Protein AF-A0A7Y2FMT3-F1 (afdb_monomer)

Foldseek 3Di:
DDAAEDEPVPDDDDDPDDPDDPNNVRYDYDYDPDDDCVVVVVVVVVVPDPPADAPDPPGPPDDDDPVPDDDCVVVNVDDPDPVCVVVVVVVVVVVVVVD

Mean predicted aligned error: 14.93 Å

Structure (mmCIF, N/CA/C/O backbone):
data_AF-A0A7Y2FMT3-F1
#
_entry.id   AF-A0A7Y2FMT3-F1
#
loop_
_atom_site.group_PDB
_atom_site.id
_atom_site.type_symbol
_atom_site.label_atom_id
_atom_site.label_alt_id
_atom_site.label_comp_id
_atom_site.label_asym_id
_atom_site.label_entity_id
_atom_site.label_seq_id
_atom_site.pdbx_PDB_ins_code
_atom_site.Cartn_x
_atom_site.Cartn_y
_atom_site.Cartn_z
_atom_site.occupancy
_atom_site.B_iso_or_equiv
_atom_site.auth_seq_id
_atom_site.auth_comp_id
_atom_site.auth_asym_id
_atom_site.auth_atom_id
_atom_site.pdbx_PDB_model_num
ATOM 1 N N . LEU A 1 1 ? 2.446 -3.580 12.457 1.00 56.81 1 LEU A N 1
ATOM 2 C CA . LEU A 1 1 ? 1.246 -2.776 12.759 1.00 56.81 1 LEU A CA 1
ATOM 3 C C . LEU A 1 1 ? 0.292 -3.700 13.488 1.00 56.81 1 LEU A C 1
ATOM 5 O O . LEU A 1 1 ? -0.043 -4.732 12.928 1.00 56.81 1 LEU A O 1
ATOM 9 N N . THR A 1 2 ? -0.009 -3.418 14.751 1.00 64.62 2 THR A N 1
ATOM 10 C CA . THR A 1 2 ? -0.952 -4.203 15.556 1.00 64.62 2 THR A CA 1
ATOM 11 C C . THR A 1 2 ? -1.944 -3.201 16.118 1.00 64.62 2 THR A C 1
ATOM 13 O O . THR A 1 2 ? -1.558 -2.399 16.966 1.00 64.62 2 THR A O 1
ATOM 16 N N . ALA A 1 3 ? -3.176 -3.202 15.610 1.00 72.88 3 ALA A N 1
ATOM 17 C CA . ALA A 1 3 ? -4.239 -2.358 16.143 1.00 72.88 3 ALA A CA 1
ATOM 18 C C . ALA A 1 3 ? -4.652 -2.866 17.534 1.00 72.88 3 ALA A C 1
ATOM 20 O O . ALA A 1 3 ? -4.806 -4.074 17.744 1.00 72.88 3 ALA A O 1
ATOM 21 N N . LEU A 1 4 ? -4.801 -1.953 18.495 1.00 85.94 4 LEU A N 1
ATOM 22 C CA . LEU A 1 4 ? -5.291 -2.270 19.835 1.00 85.94 4 LEU A CA 1
ATOM 23 C C . LEU A 1 4 ? -6.809 -2.096 19.864 1.00 85.94 4 LEU A C 1
ATOM 25 O O . LEU A 1 4 ? -7.301 -1.007 19.604 1.00 85.94 4 LEU A O 1
ATOM 29 N N . PHE A 1 5 ? -7.554 -3.137 20.235 1.00 89.06 5 PHE A N 1
ATOM 30 C CA . PHE A 1 5 ? -9.012 -3.056 20.366 1.00 89.06 5 PHE A CA 1
ATOM 31 C C . PHE A 1 5 ? -9.423 -2.821 21.818 1.00 89.06 5 PHE A C 1
ATOM 33 O O . PHE A 1 5 ? -8.954 -3.513 22.724 1.00 89.06 5 PHE A O 1
ATOM 40 N N . SER A 1 6 ? -10.305 -1.851 22.056 1.00 90.44 6 SER A N 1
ATOM 41 C CA . SER A 1 6 ? -10.848 -1.536 23.383 1.00 90.44 6 SER A CA 1
ATOM 42 C C . SER A 1 6 ? -12.378 -1.448 23.373 1.00 90.44 6 SER A C 1
ATOM 44 O O . SER A 1 6 ? -12.967 -1.103 22.353 1.00 90.44 6 SER A O 1
ATOM 46 N N . PRO A 1 7 ? -13.062 -1.755 24.485 1.00 91.50 7 PRO A N 1
ATOM 47 C CA . PRO A 1 7 ? -14.510 -1.599 24.559 1.00 91.50 7 PRO A CA 1
ATOM 48 C C . PRO A 1 7 ? -14.941 -0.133 24.409 1.00 91.50 7 PRO A C 1
ATOM 50 O O . PRO A 1 7 ? -14.293 0.764 24.945 1.00 91.50 7 PRO A O 1
ATOM 53 N N . GLU A 1 8 ? -16.083 0.108 23.771 1.00 88.44 8 GLU A N 1
ATOM 54 C CA . GLU A 1 8 ? -16.610 1.451 23.477 1.00 88.44 8 GLU A CA 1
ATOM 55 C C . GLU A 1 8 ? -16.808 2.346 24.715 1.00 88.44 8 GLU A C 1
ATOM 57 O O . GLU A 1 8 ? -16.575 3.548 24.648 1.00 88.44 8 GLU A O 1
ATOM 62 N N . HIS A 1 9 ? -17.140 1.777 25.879 1.00 87.38 9 HIS A N 1
ATOM 63 C CA . HIS A 1 9 ? -17.281 2.535 27.133 1.00 87.38 9 HIS A CA 1
ATOM 64 C C . HIS A 1 9 ? -15.954 3.089 27.686 1.00 87.38 9 HIS A C 1
ATOM 66 O O . HIS A 1 9 ? -15.972 3.892 28.615 1.00 87.38 9 HIS A O 1
ATOM 72 N N . MET A 1 10 ? -14.807 2.637 27.164 1.00 85.62 10 MET A N 1
ATOM 73 C CA . MET A 1 10 ? -13.493 3.200 27.489 1.00 85.62 10 MET A CA 1
ATOM 74 C C . MET A 1 10 ? -13.117 4.360 26.566 1.00 85.62 10 MET A C 1
ATOM 76 O O . MET A 1 10 ? -12.061 4.961 26.751 1.00 85.62 10 MET A O 1
ATOM 80 N N . ARG A 1 11 ? -13.942 4.658 25.556 1.00 84.75 11 ARG A N 1
ATOM 81 C CA . ARG A 1 11 ? -13.677 5.749 24.630 1.00 84.75 11 ARG A CA 1
ATOM 82 C C . ARG A 1 11 ? -13.819 7.084 25.367 1.00 84.75 11 ARG A C 1
ATOM 84 O O . ARG A 1 11 ? -14.871 7.332 25.959 1.00 84.75 11 ARG A O 1
ATOM 91 N N . PRO A 1 12 ? -12.802 7.959 25.332 1.00 79.25 12 PRO A N 1
ATOM 92 C CA . PRO A 1 12 ? -12.916 9.273 25.940 1.00 79.25 12 PRO A CA 1
ATOM 93 C C . PRO A 1 12 ? -14.036 10.079 25.261 1.00 79.25 12 PRO A C 1
ATOM 95 O O . PRO A 1 12 ? -14.106 10.179 24.035 1.00 79.25 12 PRO A O 1
ATOM 98 N N . HIS A 1 13 ? -14.937 10.643 26.064 1.00 70.81 13 HIS A N 1
ATOM 99 C CA . HIS A 1 13 ? -15.959 11.583 25.607 1.00 70.81 13 HIS A CA 1
ATOM 100 C C . HIS A 1 13 ? -15.343 12.987 25.609 1.00 70.81 13 HIS A C 1
ATOM 102 O O . HIS A 1 13 ? -15.093 13.543 26.675 1.00 70.81 13 HIS A O 1
ATOM 108 N N . GLY A 1 14 ? -15.028 13.526 24.429 1.00 64.06 14 GLY A N 1
ATOM 109 C CA . GLY A 1 14 ? -14.290 14.787 24.306 1.00 64.06 14 GLY A CA 1
ATOM 110 C C . GLY A 1 14 ? -15.042 15.986 24.890 1.00 64.06 14 GLY A C 1
ATOM 111 O O . GLY A 1 14 ? -16.172 16.263 24.491 1.00 64.06 14 GLY A O 1
ATOM 112 N N . SER A 1 15 ? -14.399 16.710 25.808 1.00 57.53 15 SER A N 1
ATOM 113 C CA . SER A 1 15 ? -14.636 18.142 26.004 1.00 57.53 15 SER A CA 1
ATOM 114 C C . SER A 1 15 ? -13.813 18.917 24.975 1.00 57.53 15 SER A C 1
ATOM 116 O O . SER A 1 15 ? -12.725 18.471 24.616 1.00 57.53 15 SER A O 1
ATOM 118 N N . ASP A 1 16 ? -14.343 20.041 24.499 1.00 56.31 16 ASP A N 1
ATOM 119 C CA . ASP A 1 16 ? -13.740 20.895 23.473 1.00 56.31 16 ASP A CA 1
ATOM 120 C C . ASP A 1 16 ? -12.243 21.174 23.732 1.00 56.31 16 ASP A C 1
ATOM 122 O O . ASP A 1 16 ? -11.867 21.511 24.852 1.00 56.31 16 ASP A O 1
ATOM 126 N N . GLU A 1 17 ? -11.434 21.055 22.668 1.00 59.44 17 GLU A N 1
ATOM 127 C CA . GLU A 1 17 ? -9.952 21.070 22.594 1.00 59.44 17 GLU A CA 1
ATOM 128 C C . G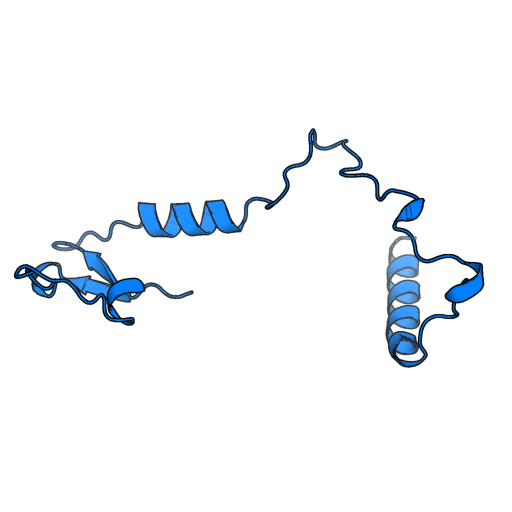LU A 1 17 ? -9.282 19.683 22.730 1.00 59.44 17 GLU A C 1
ATOM 130 O O . GLU A 1 17 ? -8.903 19.234 23.807 1.00 59.44 17 GLU A O 1
ATOM 135 N N . VAL A 1 18 ? -9.120 18.985 21.594 1.00 61.28 18 VAL A N 1
ATOM 136 C CA . VAL A 1 18 ? -8.508 17.645 21.528 1.00 61.28 18 VAL A CA 1
ATOM 137 C C . VAL A 1 18 ? -7.035 17.747 21.130 1.00 61.28 18 VAL A C 1
ATOM 139 O O . VAL A 1 18 ? -6.719 18.005 19.968 1.00 61.28 18 VAL A O 1
ATOM 142 N N . ASP A 1 19 ? -6.145 17.490 22.087 1.00 61.38 19 ASP A N 1
ATOM 143 C CA . ASP A 1 19 ? -4.758 17.091 21.831 1.00 61.38 19 ASP A CA 1
ATOM 144 C C . ASP A 1 19 ? -4.746 15.558 21.684 1.00 61.38 19 ASP A C 1
ATOM 146 O O . ASP A 1 19 ? -4.958 14.835 22.658 1.00 61.38 19 ASP A O 1
ATOM 150 N N . VAL A 1 20 ? -4.625 15.056 20.450 1.00 66.38 20 VAL A N 1
ATOM 151 C CA . VAL A 1 20 ? -4.722 13.614 20.151 1.00 66.38 20 VAL A CA 1
ATOM 152 C C . VAL A 1 20 ? -3.494 12.907 20.721 1.00 66.38 20 VAL A C 1
ATOM 154 O O . VAL A 1 20 ? -2.373 13.141 20.262 1.00 66.38 20 VAL A O 1
ATOM 157 N N . GLN A 1 21 ? -3.684 12.026 21.704 1.00 68.75 21 GLN A N 1
ATOM 158 C CA . GLN A 1 21 ? -2.565 11.275 22.272 1.00 68.75 21 GLN A CA 1
ATOM 159 C C . GLN A 1 21 ? -2.105 10.168 21.309 1.00 68.75 21 GLN A C 1
ATOM 161 O O . GLN A 1 21 ? -2.895 9.566 20.582 1.00 68.75 21 GLN A O 1
ATOM 166 N N . LEU A 1 22 ? -0.797 9.885 21.280 1.00 66.31 22 LEU A N 1
ATOM 167 C CA . LEU A 1 22 ? -0.204 8.891 20.368 1.00 66.31 22 LEU A CA 1
ATOM 168 C C . LEU A 1 22 ? -0.777 7.474 20.540 1.00 66.31 22 LEU A C 1
ATOM 170 O O . LEU A 1 22 ? -0.749 6.680 19.599 1.00 66.31 22 LEU A O 1
ATOM 174 N N . ASP A 1 23 ? -1.258 7.139 21.733 1.00 68.31 23 ASP A N 1
ATOM 175 C CA . ASP A 1 23 ? -1.875 5.852 22.042 1.00 68.31 23 ASP A CA 1
ATOM 176 C C . ASP A 1 23 ? -3.321 5.743 21.533 1.00 68.31 23 ASP A C 1
ATOM 178 O O . ASP A 1 23 ? -3.783 4.631 21.274 1.00 68.31 23 ASP A O 1
ATOM 182 N N . GLU A 1 24 ? -4.006 6.865 21.305 1.00 70.44 24 GLU A N 1
ATOM 183 C CA . GLU A 1 24 ? -5.331 6.900 20.677 1.00 70.44 24 GLU A CA 1
ATOM 184 C C . GLU A 1 24 ? -5.261 6.617 19.171 1.00 70.44 24 GLU A C 1
ATOM 186 O O . GLU A 1 24 ? -6.163 5.991 18.621 1.00 70.44 24 GLU A O 1
ATOM 191 N N . VAL A 1 25 ? -4.167 7.007 18.505 1.00 75.81 25 VAL A N 1
ATOM 192 C CA . VAL A 1 25 ? -4.00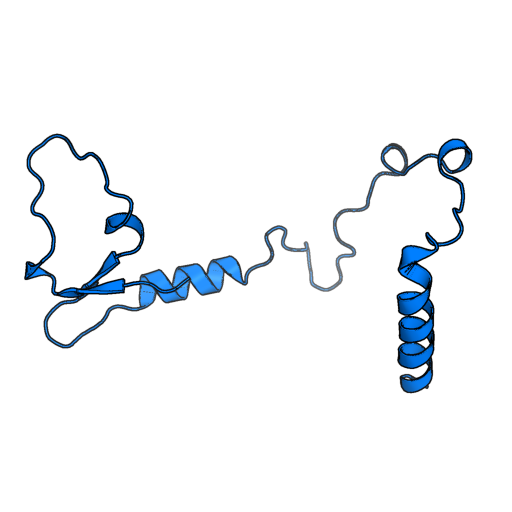4 6.865 17.043 1.00 75.81 25 VAL A CA 1
ATOM 193 C C . VAL A 1 25 ? -3.988 5.400 16.588 1.00 75.81 25 VAL A C 1
ATOM 195 O O . VAL A 1 25 ? -4.382 5.103 15.466 1.00 75.81 25 VAL A O 1
ATOM 198 N N . ASN A 1 26 ? -3.561 4.474 17.452 1.00 78.00 26 ASN A N 1
ATOM 199 C CA . ASN A 1 26 ? -3.489 3.039 17.146 1.00 78.00 26 ASN A CA 1
ATOM 200 C C . ASN A 1 26 ? -4.560 2.205 17.875 1.00 78.00 26 ASN A C 1
ATOM 202 O O . ASN A 1 26 ? -4.399 0.983 18.005 1.00 78.00 26 ASN A O 1
ATOM 206 N N . ARG A 1 27 ? -5.617 2.844 18.401 1.00 85.50 27 ARG A N 1
ATOM 207 C CA . ARG A 1 27 ? -6.668 2.171 19.171 1.00 85.50 27 ARG A CA 1
ATOM 208 C C . ARG A 1 27 ? -8.029 2.267 18.485 1.00 85.50 27 ARG A C 1
ATOM 210 O O . ARG A 1 27 ? -8.608 3.343 18.373 1.00 85.50 27 ARG A O 1
ATOM 217 N N . ASP A 1 28 ? -8.573 1.106 18.144 1.00 87.69 28 ASP A N 1
ATOM 218 C CA . ASP A 1 28 ? -9.937 0.945 17.650 1.00 87.69 28 ASP A CA 1
ATOM 219 C C . ASP A 1 28 ? -10.881 0.513 18.778 1.00 87.69 28 ASP A C 1
ATOM 221 O O . ASP A 1 28 ? -10.474 -0.101 19.772 1.00 87.69 28 ASP A O 1
ATOM 225 N N . TYR A 1 29 ? -12.170 0.822 18.621 1.00 89.06 29 TYR A N 1
ATOM 226 C CA . TYR A 1 29 ? -13.194 0.514 19.617 1.00 89.06 29 TYR A CA 1
ATOM 227 C C . TYR A 1 29 ? -14.226 -0.481 19.087 1.00 89.06 29 TYR A C 1
ATOM 229 O O . TYR A 1 29 ? -14.621 -0.416 17.925 1.00 89.06 29 TYR A O 1
ATOM 237 N N . TYR A 1 30 ? -14.675 -1.389 19.953 1.00 91.62 30 TYR A N 1
ATOM 238 C CA . TYR A 1 30 ? -15.688 -2.398 19.639 1.00 91.62 30 TYR A CA 1
ATOM 239 C C . TYR A 1 30 ? -16.857 -2.352 20.628 1.00 91.62 30 TYR A C 1
ATOM 241 O O . TYR A 1 30 ? -16.712 -1.883 21.762 1.00 91.62 30 TYR A O 1
ATOM 249 N N . SER A 1 31 ? -18.012 -2.870 20.208 1.00 90.50 31 SER A N 1
ATOM 250 C CA . SER A 1 31 ? -19.246 -2.864 20.996 1.00 90.50 31 SER A CA 1
ATOM 251 C C . SER A 1 31 ? -19.779 -4.282 21.187 1.00 90.50 31 SER A C 1
ATOM 253 O O . SER A 1 31 ? -19.772 -5.100 20.267 1.00 90.50 31 SER A O 1
ATOM 255 N N . GLY A 1 32 ? -20.232 -4.598 22.402 1.00 90.06 32 GLY A N 1
ATOM 256 C CA . GLY A 1 32 ? -20.729 -5.932 22.743 1.00 90.06 32 GLY A CA 1
ATOM 257 C C . GLY A 1 32 ? -19.697 -7.036 22.480 1.00 90.06 32 GLY A C 1
ATOM 258 O O . GLY A 1 32 ? -18.638 -7.061 23.105 1.00 90.06 32 GLY A O 1
ATOM 259 N N . ALA A 1 33 ? -20.037 -7.957 21.576 1.00 90.88 33 ALA A N 1
ATOM 260 C CA . ALA A 1 33 ? -19.197 -9.087 21.171 1.00 90.88 33 ALA A CA 1
ATOM 261 C C . ALA A 1 33 ? -18.743 -9.005 19.699 1.00 90.88 33 ALA A C 1
ATOM 263 O O . ALA A 1 33 ? -18.218 -9.981 19.166 1.00 90.88 33 ALA A O 1
ATOM 264 N N . GLU A 1 34 ? -18.958 -7.865 19.036 1.00 91.75 34 GLU A N 1
ATOM 265 C CA . GLU A 1 34 ? -18.653 -7.675 17.618 1.00 91.75 34 GLU A CA 1
ATOM 266 C C . GLU A 1 34 ? -17.449 -6.751 17.448 1.00 91.75 34 GLU A C 1
ATOM 268 O O . GLU A 1 34 ? -17.424 -5.643 17.981 1.00 91.75 34 GLU A O 1
ATOM 273 N N . VAL A 1 35 ? -16.457 -7.201 16.678 1.00 90.75 35 VAL A N 1
ATOM 274 C CA . VAL A 1 35 ? -15.285 -6.404 16.299 1.00 90.75 35 VAL A CA 1
ATOM 275 C C . VAL A 1 35 ? -15.395 -6.066 14.817 1.00 90.75 35 VAL A C 1
ATOM 277 O O . VAL A 1 35 ? -15.432 -6.965 13.978 1.00 90.75 35 VAL A O 1
ATOM 280 N N . VAL A 1 36 ? -15.434 -4.774 14.493 1.00 89.12 36 VAL A N 1
ATOM 281 C CA . VAL A 1 36 ? -15.497 -4.295 13.106 1.00 89.12 36 VAL A CA 1
ATOM 282 C C . VAL A 1 36 ? -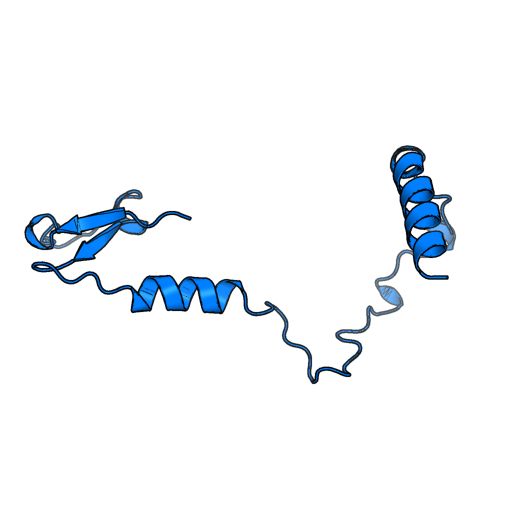14.080 -4.227 12.543 1.00 89.12 36 VAL A C 1
ATOM 284 O O . VAL A 1 36 ? -13.286 -3.380 12.944 1.00 89.12 36 VAL A O 1
ATOM 287 N N . LEU A 1 37 ? -13.752 -5.140 11.628 1.00 91.06 37 LEU A N 1
ATOM 288 C CA . LEU A 1 37 ? -12.410 -5.261 11.046 1.00 91.06 37 LEU A CA 1
ATOM 289 C C . LEU A 1 37 ? -12.252 -4.494 9.728 1.00 91.06 37 LEU A C 1
ATOM 291 O O . LEU A 1 37 ? -11.129 -4.334 9.259 1.00 91.06 37 LEU A O 1
ATOM 295 N N . ASP A 1 38 ? -13.343 -4.008 9.134 1.00 91.06 38 ASP A N 1
ATOM 296 C CA . ASP A 1 38 ? -13.354 -3.329 7.836 1.00 91.06 38 ASP A CA 1
ATOM 297 C C . ASP A 1 38 ? -12.311 -2.203 7.714 1.00 91.06 38 ASP A C 1
ATOM 299 O O . ASP A 1 38 ? -11.615 -2.175 6.695 1.00 91.06 38 ASP A O 1
ATOM 303 N N . PRO A 1 39 ? -12.126 -1.303 8.708 1.00 87.56 39 PRO A N 1
ATOM 304 C CA . PRO A 1 39 ? -11.128 -0.239 8.609 1.00 87.56 39 PRO A CA 1
ATOM 305 C C . PRO A 1 39 ? -9.703 -0.791 8.537 1.00 87.56 39 PRO A C 1
ATOM 307 O O . PRO A 1 39 ? -8.941 -0.405 7.651 1.00 87.56 39 PRO A O 1
ATOM 310 N N . MET A 1 40 ? -9.385 -1.747 9.416 1.00 87.38 40 MET A N 1
ATOM 311 C CA . MET A 1 40 ? -8.085 -2.411 9.469 1.00 87.38 40 MET A CA 1
ATOM 312 C C . MET A 1 40 ? -7.809 -3.170 8.166 1.00 87.38 40 MET A C 1
ATOM 314 O O . MET A 1 40 ? -6.777 -2.974 7.530 1.00 87.38 40 MET A O 1
ATOM 318 N N . VAL A 1 41 ? -8.742 -4.021 7.734 1.00 91.38 41 VAL A N 1
ATOM 319 C CA . VAL A 1 41 ? -8.596 -4.821 6.511 1.00 91.38 41 VAL A CA 1
ATOM 320 C C . VAL A 1 41 ? -8.419 -3.913 5.299 1.00 91.38 41 VAL A C 1
ATOM 322 O O . VAL A 1 41 ? -7.540 -4.158 4.476 1.00 91.38 41 VAL A O 1
ATOM 325 N N . ARG A 1 42 ? -9.202 -2.833 5.199 1.00 91.69 42 ARG A N 1
ATOM 326 C CA . ARG A 1 42 ? -9.060 -1.843 4.129 1.00 91.69 42 ARG A CA 1
ATOM 327 C C . ARG A 1 42 ? -7.668 -1.217 4.113 1.00 91.69 42 ARG A C 1
ATOM 329 O O . ARG A 1 42 ? -7.113 -1.060 3.031 1.00 91.69 42 ARG A O 1
ATOM 336 N N . GLU A 1 43 ? -7.112 -0.855 5.266 1.00 89.25 43 GLU A N 1
ATOM 337 C CA . GLU A 1 43 ? -5.758 -0.300 5.347 1.00 89.25 43 GLU A CA 1
ATOM 338 C C . GLU A 1 43 ? -4.716 -1.289 4.818 1.00 89.25 43 GLU A C 1
ATOM 340 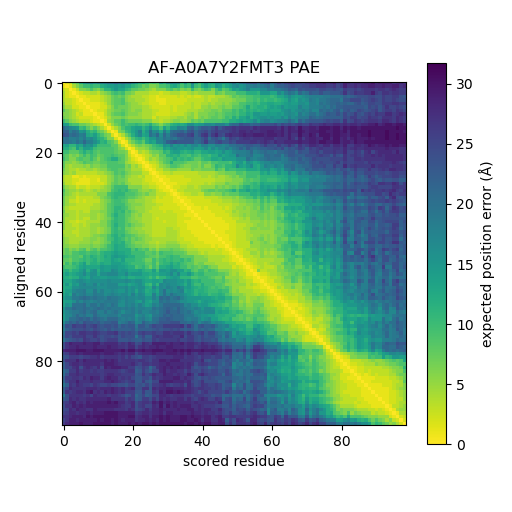O O . GLU A 1 43 ? -3.935 -0.932 3.938 1.00 89.25 43 GLU A O 1
ATOM 345 N N . TYR A 1 44 ? -4.752 -2.546 5.266 1.00 89.88 44 TYR A N 1
ATOM 346 C CA . TYR A 1 44 ? -3.830 -3.568 4.768 1.00 89.88 44 TYR A CA 1
ATOM 347 C C . TYR A 1 44 ? -3.963 -3.785 3.260 1.00 89.88 44 TYR A C 1
ATOM 349 O O . TYR A 1 44 ? -2.954 -3.832 2.563 1.00 89.88 44 TYR A O 1
ATOM 357 N N . LEU A 1 45 ? -5.188 -3.849 2.733 1.00 91.50 45 LEU A N 1
ATOM 358 C CA . LEU A 1 45 ? -5.408 -3.979 1.291 1.00 91.50 45 LEU A CA 1
ATOM 359 C C . LEU A 1 45 ? -4.835 -2.793 0.503 1.00 91.50 45 LEU A C 1
ATOM 361 O O . LEU A 1 45 ? -4.308 -2.979 -0.590 1.00 91.50 45 LEU A O 1
ATOM 365 N N . LEU A 1 46 ? -4.930 -1.578 1.047 1.00 90.06 46 LEU A N 1
ATOM 366 C CA . LEU A 1 46 ? -4.350 -0.388 0.426 1.00 90.06 46 LEU A CA 1
ATOM 367 C C . LEU A 1 46 ? -2.819 -0.391 0.483 1.00 90.06 46 LEU A C 1
ATOM 369 O O . LEU A 1 46 ? -2.190 0.062 -0.468 1.00 90.06 46 LEU A O 1
ATOM 373 N N . LEU A 1 47 ? -2.224 -0.895 1.566 1.00 89.81 47 LEU A N 1
ATOM 374 C CA . LEU A 1 47 ? -0.768 -0.984 1.721 1.00 89.81 47 LEU A CA 1
ATOM 375 C C . LEU A 1 47 ? -0.134 -2.060 0.831 1.00 89.81 47 LEU A C 1
ATOM 377 O O . LEU A 1 47 ? 1.001 -1.889 0.393 1.00 89.81 47 LEU A O 1
ATOM 381 N N . GLU A 1 48 ? -0.860 -3.139 0.543 1.00 90.62 48 GLU A N 1
ATOM 382 C CA . GLU A 1 48 ? -0.441 -4.168 -0.418 1.00 90.62 48 GLU A CA 1
ATOM 383 C C . GLU A 1 48 ? -0.545 -3.682 -1.875 1.00 90.62 48 GLU A C 1
ATOM 385 O O . GLU A 1 48 ? 0.105 -4.226 -2.772 1.00 90.62 48 GLU A O 1
ATOM 390 N N . ALA A 1 49 ? -1.346 -2.645 -2.142 1.00 87.50 49 ALA A N 1
ATOM 391 C CA . ALA A 1 49 ? -1.456 -2.086 -3.479 1.00 87.50 49 ALA A CA 1
ATOM 392 C C . ALA A 1 49 ? -0.157 -1.351 -3.874 1.00 87.50 49 ALA A C 1
ATOM 394 O O . ALA A 1 49 ? 0.398 -0.574 -3.090 1.00 87.50 49 ALA A O 1
ATOM 395 N N . PRO A 1 50 ? 0.335 -1.527 -5.114 1.00 84.75 50 PRO A N 1
ATOM 396 C CA . PRO A 1 50 ? 1.540 -0.848 -5.561 1.00 84.75 50 PRO A CA 1
ATOM 397 C C . PRO A 1 50 ? 1.336 0.670 -5.531 1.00 84.75 50 PRO A C 1
ATOM 399 O O . PRO A 1 50 ? 0.431 1.200 -6.173 1.00 84.75 50 PRO A O 1
ATOM 402 N N . MET A 1 51 ? 2.241 1.390 -4.858 1.00 83.75 51 MET A N 1
ATOM 403 C CA . MET A 1 51 ? 2.206 2.862 -4.775 1.00 83.75 51 MET A CA 1
ATOM 404 C C . MET A 1 51 ? 2.230 3.556 -6.147 1.00 83.75 51 MET A C 1
ATOM 406 O O . MET A 1 51 ? 1.857 4.722 -6.269 1.00 83.75 51 MET A O 1
ATOM 410 N N . LYS A 1 52 ? 2.709 2.857 -7.182 1.00 82.88 52 LYS A N 1
ATOM 411 C CA . LYS A 1 52 ? 2.688 3.295 -8.578 1.00 82.88 52 LYS A CA 1
ATOM 412 C C . LYS A 1 52 ? 2.138 2.154 -9.435 1.00 82.88 52 LYS A C 1
ATOM 414 O O . LYS A 1 52 ? 2.926 1.302 -9.848 1.00 82.88 52 LYS A O 1
ATOM 419 N N . PRO A 1 53 ? 0.816 2.095 -9.668 1.00 83.62 53 PRO A N 1
ATOM 420 C CA . PRO A 1 53 ? 0.249 1.067 -10.523 1.00 83.62 53 PRO A CA 1
ATOM 421 C C . PRO A 1 53 ? 0.794 1.222 -11.943 1.00 83.62 53 PRO A C 1
ATOM 423 O O . PRO A 1 53 ? 0.980 2.335 -12.444 1.00 83.62 53 PRO A O 1
ATOM 426 N N . LEU A 1 54 ? 1.064 0.091 -12.583 1.00 85.94 54 LEU A N 1
ATOM 427 C CA . LEU A 1 54 ? 1.411 0.061 -13.993 1.00 85.94 54 LEU A CA 1
ATOM 428 C C . LEU A 1 54 ? 0.175 0.361 -14.846 1.00 85.94 54 LEU A C 1
ATOM 430 O O . LEU A 1 54 ? -0.963 0.172 -14.420 1.00 85.94 54 LEU A O 1
ATOM 434 N N . CYS A 1 55 ? 0.405 0.820 -16.076 1.00 84.25 55 CYS A N 1
ATOM 435 C CA . CYS A 1 55 ? -0.674 1.100 -17.018 1.00 84.25 55 CYS A CA 1
ATOM 436 C C . CYS A 1 55 ? -1.417 -0.172 -17.473 1.00 84.25 55 CYS A C 1
ATOM 438 O O . CYS A 1 55 ? -2.575 -0.110 -17.878 1.00 84.25 55 CYS A O 1
ATOM 440 N N . SER A 1 56 ? -0.731 -1.315 -17.414 1.00 89.31 56 SER A N 1
ATOM 441 C CA . SER A 1 56 ? -1.221 -2.672 -17.668 1.00 89.31 56 SER A CA 1
ATOM 442 C C . SER A 1 56 ? -0.181 -3.684 -17.168 1.00 89.31 56 SER A C 1
ATOM 444 O O . SER A 1 56 ? 0.959 -3.298 -16.900 1.00 89.31 56 SER A O 1
ATOM 446 N N . ASP A 1 57 ? -0.532 -4.969 -17.103 1.00 83.69 57 ASP A N 1
ATOM 447 C CA . ASP A 1 57 ? 0.394 -6.035 -16.679 1.00 83.69 57 ASP A CA 1
ATOM 448 C C . ASP A 1 57 ? 1.597 -6.206 -17.624 1.00 83.69 57 ASP A C 1
ATOM 450 O O . ASP A 1 57 ? 2.647 -6.692 -17.216 1.00 83.69 57 ASP A O 1
ATOM 454 N N . ALA A 1 58 ? 1.459 -5.781 -18.884 1.00 87.06 58 ALA A N 1
ATOM 455 C CA . ALA A 1 58 ? 2.521 -5.808 -19.893 1.00 87.06 58 ALA A CA 1
ATOM 456 C C . ALA A 1 58 ? 3.294 -4.477 -19.999 1.00 87.06 58 ALA A C 1
ATOM 458 O O . ALA A 1 58 ? 4.088 -4.292 -20.917 1.00 87.06 58 ALA A O 1
ATOM 459 N N . CYS A 1 59 ? 3.019 -3.512 -19.119 1.00 85.81 59 CYS A N 1
ATOM 460 C CA . CYS A 1 59 ? 3.633 -2.188 -19.151 1.00 85.81 59 CYS A CA 1
ATOM 461 C C . CYS A 1 59 ? 5.039 -2.248 -18.534 1.00 85.81 59 CYS A C 1
ATOM 463 O O . CYS A 1 59 ? 5.169 -2.555 -17.353 1.00 85.81 59 CYS A O 1
ATOM 465 N N . ASP A 1 60 ? 6.073 -1.845 -19.277 1.00 84.00 60 ASP A N 1
ATOM 466 C CA . ASP A 1 60 ? 7.466 -1.791 -18.785 1.00 84.00 60 ASP A CA 1
ATOM 467 C C . ASP A 1 60 ? 7.687 -0.774 -17.640 1.00 84.00 60 ASP A C 1
ATOM 469 O O . ASP A 1 60 ? 8.763 -0.687 -17.046 1.00 84.00 60 ASP A O 1
ATOM 473 N N . GLY A 1 61 ? 6.659 0.015 -17.315 1.00 84.00 61 GLY A N 1
ATOM 474 C CA . GLY A 1 61 ? 6.670 1.006 -16.248 1.00 84.00 61 GLY A CA 1
ATOM 475 C C . GLY A 1 61 ? 7.260 2.349 -16.666 1.00 84.00 61 GLY A C 1
ATOM 476 O O . GLY A 1 61 ? 7.288 2.721 -17.838 1.00 84.00 61 GLY A O 1
ATOM 477 N N . ILE A 1 62 ? 7.664 3.140 -15.671 1.00 81.31 62 ILE A N 1
ATOM 478 C CA . ILE A 1 62 ? 8.225 4.472 -15.907 1.00 81.31 62 ILE A CA 1
ATOM 479 C C . ILE A 1 62 ? 9.675 4.298 -16.357 1.00 81.31 62 ILE A C 1
ATOM 481 O O . ILE A 1 62 ? 10.545 3.979 -15.545 1.00 81.31 62 ILE A O 1
ATOM 485 N N . ALA A 1 63 ? 9.932 4.535 -17.644 1.00 79.50 63 ALA A N 1
ATOM 486 C CA . ALA A 1 63 ? 11.284 4.534 -18.185 1.00 79.50 63 ALA A CA 1
ATOM 487 C C . ALA A 1 63 ? 12.147 5.577 -17.464 1.00 79.50 63 ALA A C 1
ATOM 489 O O . ALA A 1 63 ? 11.736 6.726 -17.283 1.00 79.50 63 ALA A O 1
ATOM 490 N N . PHE A 1 64 ? 13.352 5.179 -17.061 1.00 79.75 64 PHE A N 1
ATOM 491 C CA . PHE A 1 64 ? 14.298 6.092 -16.437 1.00 79.75 64 PHE A CA 1
ATOM 492 C C . PHE A 1 64 ? 14.971 6.947 -17.525 1.00 79.75 64 PHE A C 1
ATOM 494 O O . PHE A 1 64 ? 15.655 6.380 -18.387 1.00 79.75 64 PHE A O 1
ATOM 501 N N . PRO A 1 65 ? 14.778 8.281 -17.528 1.00 85.88 65 PRO A N 1
ATOM 502 C CA . PRO A 1 65 ? 15.351 9.152 -18.545 1.00 85.88 65 PRO A CA 1
ATOM 503 C C . PRO A 1 65 ? 16.876 9.051 -18.583 1.00 85.88 65 PRO A C 1
ATOM 505 O O . PRO A 1 65 ? 17.529 9.059 -17.540 1.00 85.88 65 PRO A O 1
ATOM 508 N N . ASP A 1 66 ? 17.453 9.028 -19.783 1.00 83.75 66 ASP A N 1
ATOM 509 C CA . ASP A 1 66 ? 18.899 8.832 -19.954 1.00 83.75 66 ASP A CA 1
ATOM 510 C C . ASP A 1 66 ? 19.738 9.929 -19.290 1.00 83.75 66 ASP A C 1
ATOM 512 O O . ASP A 1 66 ? 20.797 9.647 -18.746 1.00 83.75 66 ASP A O 1
ATOM 516 N N . HIS A 1 67 ? 19.231 11.162 -19.233 1.00 83.06 67 HIS A N 1
ATOM 517 C CA . HIS A 1 67 ? 19.911 12.284 -18.577 1.00 83.06 67 HIS A CA 1
ATOM 518 C C . HIS A 1 67 ? 19.923 12.206 -17.039 1.00 83.06 67 HIS A C 1
ATOM 520 O O . HIS A 1 67 ? 20.665 12.954 -16.407 1.00 83.06 67 HIS A O 1
ATOM 526 N N . LEU A 1 68 ? 19.092 11.352 -16.428 1.00 83.62 68 LEU A N 1
ATOM 527 C CA . LEU A 1 68 ? 19.155 11.058 -14.992 1.00 83.62 68 LEU A CA 1
ATOM 528 C C . LEU A 1 68 ? 20.083 9.876 -14.696 1.00 83.62 68 LEU A C 1
ATOM 530 O O . LEU A 1 68 ? 20.425 9.652 -13.533 1.00 83.62 68 LEU A O 1
ATOM 534 N N . ARG A 1 69 ? 20.469 9.090 -15.714 1.00 80.62 69 ARG A N 1
ATOM 535 C CA . ARG A 1 69 ? 21.426 7.997 -15.527 1.00 80.62 69 ARG A CA 1
ATOM 536 C C . ARG A 1 69 ? 22.791 8.589 -15.212 1.00 80.62 69 ARG A C 1
ATOM 538 O O . ARG A 1 69 ? 23.194 9.608 -15.768 1.00 80.62 69 ARG A O 1
ATOM 545 N N . ALA A 1 70 ? 23.499 7.928 -14.307 1.00 78.31 70 ALA A N 1
ATO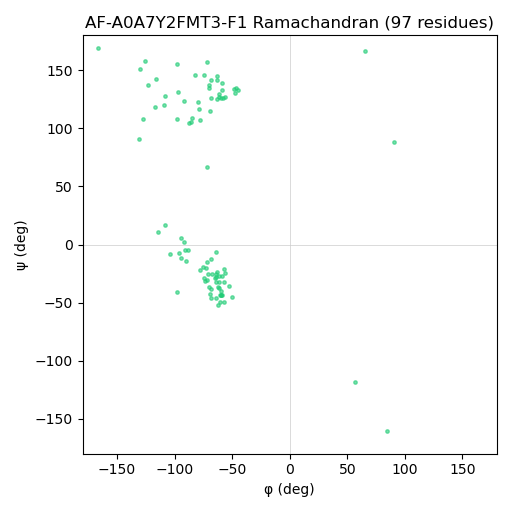M 546 C CA . ALA A 1 70 ? 24.867 8.283 -13.980 1.00 78.31 70 ALA A CA 1
ATOM 547 C C . ALA A 1 70 ? 25.731 8.252 -15.262 1.00 78.31 70 ALA A C 1
ATOM 549 O O . ALA A 1 70 ? 25.720 7.230 -15.954 1.00 78.31 70 ALA A O 1
ATOM 550 N N . PRO A 1 71 ? 26.465 9.333 -15.596 1.00 78.44 71 PRO A N 1
ATOM 551 C CA . PRO A 1 71 ? 27.349 9.350 -16.756 1.00 78.44 71 PRO A CA 1
ATOM 552 C C . PRO A 1 71 ? 28.413 8.259 -16.644 1.00 78.44 71 PRO A C 1
ATOM 554 O O . PRO A 1 71 ? 29.141 8.194 -15.646 1.00 78.44 71 PRO A O 1
ATOM 557 N N . ALA A 1 72 ? 28.521 7.419 -17.674 1.00 74.94 72 ALA A N 1
ATOM 558 C CA . ALA A 1 72 ? 29.475 6.316 -17.703 1.00 74.94 72 ALA A CA 1
ATOM 559 C C . ALA A 1 72 ? 30.930 6.807 -17.617 1.00 74.94 72 ALA A C 1
ATOM 561 O O . ALA A 1 72 ? 31.776 6.101 -17.080 1.00 74.94 72 ALA A O 1
ATOM 562 N N . GLU A 1 73 ? 31.239 8.032 -18.062 1.00 72.00 73 GLU A N 1
ATOM 563 C CA . GLU A 1 73 ? 32.602 8.568 -17.958 1.00 72.00 73 GLU A CA 1
ATOM 564 C C . GLU A 1 73 ? 33.008 8.916 -16.515 1.00 72.00 73 GLU A C 1
ATOM 566 O O . GLU A 1 73 ? 34.196 8.928 -16.198 1.00 72.00 73 GLU A O 1
ATOM 571 N N . VAL A 1 74 ? 32.037 9.204 -15.638 1.00 69.44 74 VAL A N 1
ATOM 572 C CA . VAL A 1 74 ? 32.277 9.629 -14.246 1.00 69.44 74 VAL A CA 1
ATOM 573 C C . VAL A 1 74 ? 32.143 8.460 -13.276 1.00 69.44 74 VAL A C 1
ATOM 575 O O . VAL A 1 74 ? 32.927 8.338 -12.336 1.00 69.44 74 VAL A O 1
ATOM 578 N N . PHE A 1 75 ? 31.150 7.601 -13.500 1.00 68.44 75 PHE A N 1
ATOM 579 C CA . PHE A 1 75 ? 30.826 6.491 -12.606 1.00 68.44 75 PHE A CA 1
ATOM 580 C C . PHE A 1 75 ? 31.302 5.131 -13.133 1.00 68.44 75 PHE A C 1
ATOM 582 O O . PHE A 1 75 ? 31.275 4.163 -12.377 1.00 68.44 75 PHE A O 1
ATOM 589 N N . GLY A 1 76 ? 31.796 5.069 -14.378 1.00 64.75 76 GLY A N 1
ATOM 590 C CA . GLY A 1 76 ? 32.264 3.851 -15.041 1.00 64.75 76 GLY A CA 1
ATOM 591 C C . GLY A 1 76 ? 31.157 2.822 -15.292 1.00 64.75 76 GLY A C 1
ATOM 592 O O . GLY A 1 76 ? 30.101 2.848 -14.662 1.00 64.75 76 GLY A O 1
ATOM 593 N N . ASP A 1 77 ? 31.448 1.820 -16.124 1.00 65.06 77 ASP A N 1
ATOM 594 C CA . ASP A 1 77 ? 30.873 0.479 -15.948 1.00 65.06 77 ASP A CA 1
ATOM 595 C C . ASP A 1 77 ? 31.551 -0.140 -14.718 1.00 65.06 77 ASP A C 1
ATOM 597 O O . ASP A 1 77 ? 32.420 -1.009 -14.827 1.00 65.06 77 ASP A O 1
ATOM 601 N N . ALA A 1 78 ? 31.293 0.425 -13.536 1.00 60.72 78 ALA A N 1
ATOM 602 C CA . ALA A 1 78 ? 32.033 0.055 -12.343 1.00 60.72 78 ALA A CA 1
ATOM 603 C C . ALA A 1 78 ? 31.876 -1.446 -12.088 1.00 60.72 78 ALA A C 1
ATOM 605 O O . ALA A 1 78 ? 30.761 -1.969 -11.991 1.00 60.72 78 ALA A O 1
ATOM 606 N N . ALA A 1 79 ? 33.016 -2.131 -11.950 1.00 63.25 79 ALA A N 1
ATOM 607 C CA . ALA A 1 79 ? 33.045 -3.471 -11.393 1.00 63.25 79 ALA A CA 1
ATOM 608 C C . ALA A 1 79 ? 32.211 -3.461 -10.098 1.00 63.25 79 ALA A C 1
ATOM 610 O O . ALA A 1 79 ? 32.363 -2.522 -9.306 1.00 63.25 79 ALA A O 1
ATOM 611 N N . PRO A 1 80 ? 31.323 -4.452 -9.888 1.00 67.88 80 PRO A N 1
ATOM 612 C CA . PRO A 1 80 ? 30.473 -4.502 -8.708 1.00 67.88 80 PRO A CA 1
ATOM 613 C C . PRO A 1 80 ? 31.311 -4.255 -7.456 1.00 67.88 80 PRO A C 1
ATOM 615 O O . PRO A 1 80 ? 32.368 -4.872 -7.303 1.00 67.88 80 PRO A O 1
ATOM 618 N N . ASP A 1 81 ? 30.862 -3.336 -6.595 1.00 76.00 81 ASP A N 1
ATOM 619 C CA . ASP A 1 81 ? 31.533 -3.031 -5.327 1.00 76.00 81 ASP A CA 1
ATOM 620 C C . ASP A 1 81 ? 31.915 -4.350 -4.639 1.00 76.00 81 ASP A C 1
ATOM 622 O O . ASP A 1 81 ? 31.113 -5.287 -4.582 1.00 76.00 81 ASP A O 1
ATOM 626 N N . SER A 1 82 ? 33.152 -4.448 -4.151 1.00 79.38 82 SER A N 1
ATOM 627 C CA . SER A 1 82 ? 33.700 -5.683 -3.580 1.00 79.38 82 SER A CA 1
ATOM 628 C C . SER A 1 82 ? 32.841 -6.234 -2.437 1.00 79.38 82 SER A C 1
ATOM 630 O O . SER A 1 82 ? 32.815 -7.445 -2.209 1.00 79.38 82 SER A O 1
ATOM 632 N N . ARG A 1 83 ? 32.061 -5.373 -1.770 1.00 84.38 83 ARG A N 1
ATOM 633 C CA . ARG A 1 83 ? 31.072 -5.755 -0.753 1.00 84.38 83 ARG A CA 1
ATOM 634 C C . ARG A 1 83 ? 29.926 -6.608 -1.308 1.00 84.38 83 ARG A C 1
ATOM 636 O O . ARG A 1 83 ? 29.347 -7.394 -0.564 1.00 84.38 83 ARG A O 1
ATOM 643 N N . PHE A 1 84 ? 29.616 -6.503 -2.599 1.00 83.75 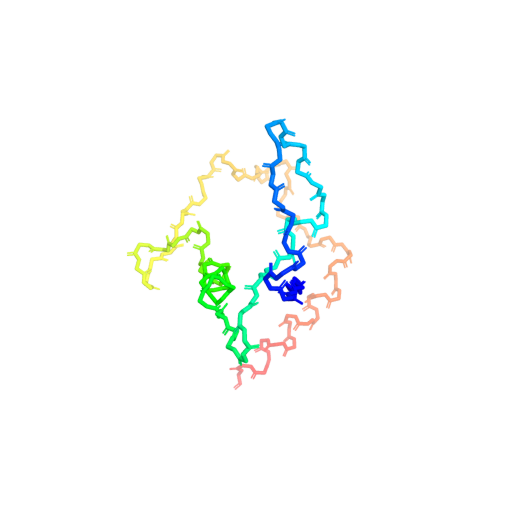84 PHE A N 1
ATOM 644 C CA . PHE A 1 84 ? 28.580 -7.283 -3.282 1.00 83.75 84 PHE A CA 1
ATOM 645 C C . PHE A 1 84 ? 29.099 -8.584 -3.913 1.00 83.75 84 PHE A C 1
ATOM 647 O O . PHE A 1 84 ? 28.313 -9.337 -4.489 1.00 83.75 84 PHE A O 1
ATOM 654 N N . ALA A 1 85 ? 30.385 -8.920 -3.759 1.00 82.12 85 ALA A N 1
ATOM 655 C CA . ALA A 1 85 ? 30.947 -10.180 -4.253 1.00 82.12 85 ALA A CA 1
ATOM 656 C C . ALA A 1 85 ? 30.191 -11.453 -3.791 1.00 82.12 85 ALA A C 1
ATOM 658 O O . ALA A 1 85 ? 30.067 -12.385 -4.589 1.00 82.12 85 ALA A O 1
ATOM 659 N N . PRO A 1 86 ? 29.635 -11.539 -2.562 1.00 87.38 86 PRO A N 1
ATOM 660 C CA . PRO A 1 86 ? 28.814 -12.686 -2.166 1.00 87.38 86 PRO A CA 1
ATOM 661 C C . PRO A 1 86 ? 27.520 -12.831 -2.982 1.00 87.38 86 PRO A C 1
ATOM 663 O O . PRO A 1 86 ? 27.079 -13.950 -3.232 1.00 87.38 86 PRO A O 1
ATOM 666 N N . LEU A 1 87 ? 26.927 -11.718 -3.427 1.00 86.19 87 LEU A N 1
ATOM 667 C CA . LEU A 1 87 ? 25.67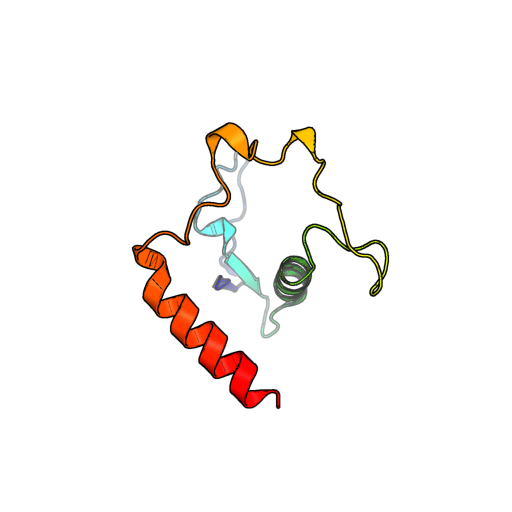6 -11.719 -4.189 1.00 86.19 87 LEU A CA 1
ATOM 668 C C . LEU A 1 87 ? 25.880 -12.185 -5.633 1.00 86.19 87 LEU A C 1
ATOM 670 O O . LEU A 1 87 ? 24.983 -12.803 -6.199 1.00 86.19 87 LEU A O 1
ATOM 674 N N . LEU A 1 88 ? 27.066 -11.966 -6.211 1.00 85.31 88 LEU A N 1
ATOM 675 C CA . LEU A 1 88 ? 27.424 -12.532 -7.517 1.00 85.31 88 LEU A CA 1
ATOM 676 C C . LEU A 1 88 ? 27.388 -14.065 -7.493 1.00 85.31 88 LEU A C 1
ATOM 678 O O . LEU A 1 88 ? 26.787 -14.673 -8.373 1.00 85.31 88 LEU A O 1
ATOM 682 N N . LYS A 1 89 ? 27.923 -14.682 -6.433 1.00 86.62 89 LYS A N 1
ATOM 683 C CA . LYS A 1 89 ? 27.871 -16.143 -6.250 1.00 86.62 89 LYS A CA 1
ATOM 684 C C . LYS A 1 89 ? 26.437 -16.657 -6.130 1.00 86.62 89 LYS A C 1
ATOM 686 O O . LYS A 1 89 ? 26.119 -17.736 -6.618 1.00 86.62 89 LYS A O 1
ATOM 691 N N . LEU A 1 90 ? 25.570 -15.885 -5.473 1.00 90.00 90 LEU A N 1
ATOM 692 C CA . LEU A 1 90 ? 24.156 -16.227 -5.342 1.00 90.00 90 LEU A CA 1
ATOM 693 C C . LEU A 1 90 ? 23.428 -16.122 -6.688 1.00 90.00 90 LEU A C 1
ATOM 695 O O . LEU A 1 90 ? 22.661 -17.017 -7.027 1.00 90.00 90 LEU A O 1
ATOM 699 N N . LYS A 1 91 ? 23.702 -15.068 -7.468 1.00 87.69 91 LYS A N 1
ATOM 700 C CA . LYS A 1 91 ? 23.160 -14.895 -8.821 1.00 87.69 91 LYS A CA 1
ATOM 701 C C . LYS A 1 91 ? 23.515 -16.088 -9.709 1.00 87.69 91 LYS A C 1
ATOM 703 O O . LYS A 1 91 ? 22.620 -16.656 -10.320 1.00 87.69 91 LYS A O 1
ATOM 708 N N . GLU A 1 92 ? 24.785 -16.489 -9.731 1.00 89.81 92 GLU A N 1
ATOM 709 C CA . GLU A 1 92 ? 25.261 -17.644 -10.508 1.00 89.81 92 GLU A CA 1
ATOM 710 C C . GLU A 1 92 ? 24.567 -18.953 -10.097 1.00 89.81 92 GLU A C 1
ATOM 712 O O . GLU A 1 92 ? 24.207 -19.765 -10.950 1.00 89.81 92 GLU A O 1
ATOM 717 N N . ALA A 1 93 ? 24.348 -19.155 -8.793 1.00 87.69 93 ALA A N 1
ATOM 718 C CA . ALA A 1 93 ? 23.662 -20.335 -8.275 1.00 87.69 93 ALA A CA 1
ATOM 719 C C . ALA A 1 93 ? 22.173 -20.370 -8.653 1.00 87.69 93 ALA A C 1
ATOM 721 O O . ALA A 1 93 ? 21.652 -21.438 -8.957 1.00 87.69 93 ALA A O 1
ATOM 722 N N .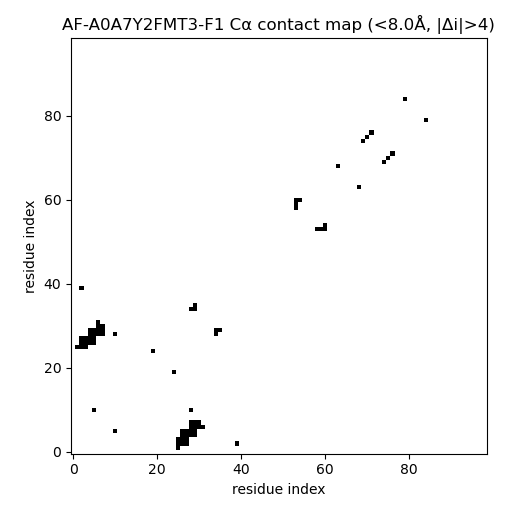 LEU A 1 94 ? 21.498 -19.217 -8.646 1.00 88.06 94 LEU A N 1
ATOM 723 C CA . LEU A 1 94 ? 20.092 -19.110 -9.035 1.00 88.06 94 LEU A CA 1
ATOM 724 C C . LEU A 1 94 ? 19.909 -19.362 -10.533 1.00 88.06 94 LEU A C 1
ATOM 726 O O . LEU A 1 94 ? 19.086 -20.191 -10.899 1.00 88.06 94 LEU A O 1
ATOM 730 N N . THR A 1 95 ? 20.738 -18.751 -11.385 1.00 84.06 95 THR A N 1
ATOM 731 C CA . THR A 1 95 ? 20.656 -18.945 -12.843 1.00 84.06 95 THR A CA 1
ATOM 732 C C . THR A 1 95 ? 20.966 -20.377 -13.275 1.00 84.06 95 THR A C 1
ATOM 734 O O . THR A 1 95 ? 20.433 -20.846 -14.268 1.00 84.06 95 THR A O 1
ATOM 737 N N . LYS A 1 96 ? 21.802 -21.102 -12.520 1.00 79.56 96 LYS A N 1
ATOM 738 C CA . LYS A 1 96 ? 22.117 -22.511 -12.796 1.00 79.56 96 LYS A CA 1
ATOM 739 C C . LYS A 1 96 ? 20.985 -23.478 -12.417 1.00 79.56 96 LYS A C 1
ATOM 741 O O . LYS A 1 96 ? 20.984 -24.608 -12.882 1.00 79.56 96 LYS A O 1
ATOM 746 N N . ASN A 1 97 ? 20.057 -23.061 -11.558 1.00 68.75 97 ASN A N 1
ATOM 747 C CA . ASN A 1 97 ? 18.903 -23.875 -11.166 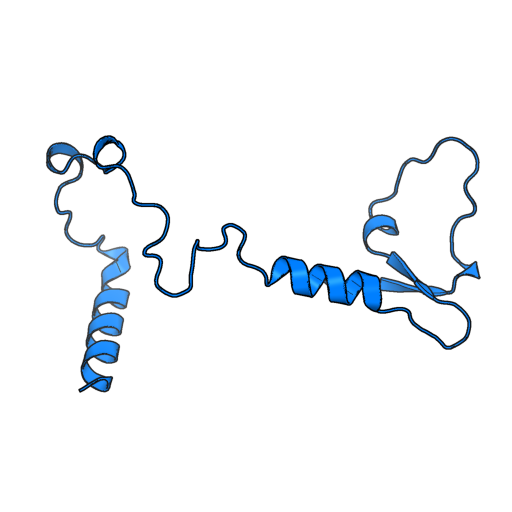1.00 68.75 97 ASN A CA 1
ATOM 748 C C . ASN A 1 97 ? 17.678 -23.645 -12.070 1.00 68.75 97 ASN A C 1
ATOM 750 O O . ASN A 1 97 ? 16.659 -24.304 -11.876 1.00 68.75 97 ASN A O 1
ATOM 754 N N . GLU A 1 98 ? 17.761 -22.697 -13.007 1.00 58.09 98 GLU A N 1
ATOM 755 C CA . GLU A 1 98 ? 16.713 -22.392 -13.989 1.00 58.09 98 GLU A CA 1
ATOM 756 C C . GLU A 1 98 ? 16.939 -23.090 -15.351 1.00 58.09 98 GLU A C 1
ATOM 758 O O . GLU A 1 98 ? 16.043 -23.053 -16.194 1.00 58.09 98 GLU A O 1
ATOM 763 N N . GLU A 1 99 ? 18.091 -23.751 -15.551 1.00 47.47 99 GLU A N 1
ATOM 764 C CA . GLU A 1 99 ? 18.391 -24.673 -16.671 1.00 47.47 99 GLU A CA 1
ATOM 765 C C . GLU A 1 99 ? 18.184 -26.143 -16.269 1.00 47.47 99 GLU A C 1
ATOM 767 O O . GLU A 1 99 ? 17.662 -26.913 -17.110 1.00 47.47 99 GLU A O 1
#

Secondary structure (DSSP, 8-state):
--PEEEEGGGS--PPS-----TTTTTEEEEBTTB---HHHHHHHHHHHS-SS--SSTT---SPPPGGGSPPHHHH-SPPP-GGGHHHHHHHHHHHHT--

pLDDT: mean 80.19, std 10.63, range [47.47, 91.75]

Solvent-accessible surface area (backbone atoms only — not comparable to full-atom values): 6737 Å² total; per-residue (Å²): 140,78,78,42,79,41,58,51,91,73,56,83,81,82,65,92,80,83,80,83,53,79,71,58,78,49,48,47,69,28,55,99,92,52,75,84,52,65,69,61,53,51,49,52,57,56,68,72,44,65,95,72,73,57,94,44,96,87,46,93,58,86,79,80,58,72,90,78,49,79,54,53,91,81,60,47,89,59,74,76,58,76,88,49,53,69,54,53,58,49,51,55,55,53,61,64,73,75,111

Radius of gyration: 25.28 Å; Cα contacts (8 Å, |Δi|>4): 38; chains: 1; bounding box: 54×46×47 Å

Sequence (99 aa):
LTALFSPEHMRPHGSDEVDVQLDEVNRDYYSGAEVVLDPMVREYLLLEAPMKPLCSDACDGIAFPDHLRAPAEVFGDAAPDSRFAPLLKLKEALTKNEE